Protein AF-A0A7V9M8A6-F1 (afdb_monomer)

Radius of gyration: 12.97 Å; Cα contacts (8 Å, |Δi|>4): 234; chains: 1; bounding box: 38×27×26 Å

Nearest PDB structures (foldseek):
  5ld9-assembly1_B  TM=7.641E-01  e=8.821E-08  Pyrococcus furiosus DSM 3638
  5ld9-assembly1_A  TM=7.494E-01  e=8.821E-08  Pyrococcus furiosus DSM 3638
  9ild-assembly1_A  TM=6.483E-01  e=1.960E-03  Escherichia coli

Structure (mmCIF, N/CA/C/O backbone):
data_AF-A0A7V9M8A6-F1
#
_entry.id   AF-A0A7V9M8A6-F1
#
loop_
_atom_site.group_PDB
_atom_site.id
_atom_site.type_symbol
_atom_site.label_atom_id
_atom_site.label_alt_id
_atom_site.label_comp_id
_atom_site.label_asym_id
_atom_site.label_entity_id
_atom_site.label_seq_id
_atom_site.pdbx_PDB_ins_code
_atom_site.Cartn_x
_atom_site.Cartn_y
_atom_site.Cartn_z
_atom_site.occupancy
_atom_site.B_iso_or_equiv
_atom_site.auth_seq_id
_atom_site.auth_comp_id
_atom_site.auth_asym_id
_atom_site.auth_atom_id
_atom_site.pdbx_PDB_model_num
ATOM 1 N N . MET A 1 1 ? 18.631 -12.703 -7.070 1.00 62.62 1 MET A N 1
ATOM 2 C CA . MET A 1 1 ? 17.920 -11.410 -7.172 1.00 62.62 1 MET A CA 1
ATOM 3 C C . MET A 1 1 ? 16.893 -11.370 -6.061 1.00 62.62 1 MET A C 1
ATOM 5 O O . MET A 1 1 ? 16.329 -12.421 -5.775 1.00 62.62 1 MET A O 1
ATOM 9 N N . ALA A 1 2 ? 16.698 -10.214 -5.424 1.00 67.56 2 ALA A N 1
ATOM 10 C CA . ALA A 1 2 ? 15.574 -10.025 -4.511 1.00 67.56 2 ALA A CA 1
ATOM 11 C C . ALA A 1 2 ? 14.248 -10.173 -5.289 1.00 67.56 2 ALA A C 1
ATOM 13 O O . ALA A 1 2 ? 14.234 -9.876 -6.490 1.00 67.56 2 ALA A O 1
ATOM 14 N N . PRO A 1 3 ? 13.174 -10.680 -4.660 1.00 77.38 3 PRO A N 1
ATOM 15 C CA . PRO A 1 3 ? 11.866 -10.750 -5.301 1.00 77.38 3 PRO A CA 1
ATOM 16 C C . PRO A 1 3 ? 11.346 -9.342 -5.619 1.00 77.38 3 PRO A C 1
ATOM 18 O O . PRO A 1 3 ? 11.674 -8.385 -4.922 1.00 77.38 3 PRO A O 1
ATOM 21 N N . ASN A 1 4 ? 10.531 -9.225 -6.670 1.00 85.81 4 ASN A N 1
ATOM 22 C CA . ASN A 1 4 ? 9.799 -7.988 -6.935 1.00 85.81 4 ASN A CA 1
ATOM 23 C C . ASN A 1 4 ? 8.765 -7.752 -5.832 1.00 85.81 4 ASN A C 1
ATOM 25 O O . ASN A 1 4 ? 8.228 -8.708 -5.266 1.00 85.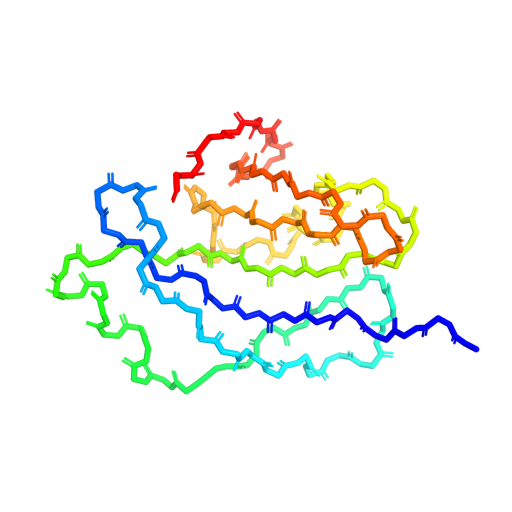81 4 ASN A O 1
ATOM 29 N N . GLU A 1 5 ? 8.444 -6.486 -5.592 1.00 88.31 5 GLU A N 1
ATOM 30 C CA . GLU A 1 5 ? 7.429 -6.102 -4.616 1.00 88.31 5 GLU A CA 1
ATOM 31 C C . GLU A 1 5 ? 6.060 -6.669 -5.016 1.00 88.31 5 GLU A C 1
ATOM 33 O O . GLU A 1 5 ? 5.629 -6.534 -6.171 1.00 88.31 5 GLU A O 1
ATOM 38 N N . ALA A 1 6 ? 5.373 -7.309 -4.068 1.00 92.94 6 ALA A N 1
ATOM 39 C CA . ALA A 1 6 ? 3.943 -7.548 -4.182 1.00 92.94 6 ALA A CA 1
ATOM 40 C C . ALA A 1 6 ? 3.215 -6.210 -4.040 1.00 92.94 6 ALA A C 1
ATOM 42 O O . ALA A 1 6 ? 3.670 -5.348 -3.295 1.00 92.94 6 ALA A O 1
ATOM 43 N N . CYS A 1 7 ? 2.089 -6.045 -4.728 1.00 96.38 7 CYS A N 1
ATOM 44 C CA . CYS A 1 7 ? 1.238 -4.875 -4.571 1.00 96.38 7 CYS A CA 1
ATOM 45 C C . CYS A 1 7 ? -0.238 -5.237 -4.753 1.00 96.38 7 CYS A C 1
ATOM 47 O O . CYS A 1 7 ? -0.568 -6.282 -5.322 1.00 96.38 7 CYS A O 1
ATOM 49 N N . GLY A 1 8 ? -1.119 -4.382 -4.251 1.00 97.31 8 GLY A N 1
ATOM 50 C CA . GLY A 1 8 ? -2.564 -4.557 -4.316 1.00 97.31 8 GLY A CA 1
ATOM 51 C C . GLY A 1 8 ? -3.300 -3.409 -3.645 1.00 97.31 8 GLY A C 1
ATOM 52 O O . GLY A 1 8 ? -2.700 -2.387 -3.311 1.00 97.31 8 GLY A O 1
ATOM 53 N N . LEU A 1 9 ? -4.596 -3.608 -3.438 1.00 98.19 9 LEU A N 1
ATOM 54 C CA . LEU A 1 9 ? -5.443 -2.700 -2.677 1.00 98.19 9 LEU A CA 1
ATOM 55 C C . LEU A 1 9 ? -6.033 -3.424 -1.476 1.00 98.19 9 LEU A C 1
ATOM 57 O O . LEU A 1 9 ? -6.461 -4.571 -1.583 1.00 98.19 9 LEU A O 1
ATOM 61 N N . VAL A 1 10 ? -6.081 -2.746 -0.339 1.00 98.19 10 VAL A N 1
ATOM 62 C CA . VAL A 1 10 ? -6.889 -3.172 0.802 1.00 98.19 10 VAL A CA 1
ATOM 63 C C . VAL A 1 10 ? -8.143 -2.314 0.808 1.00 98.19 10 VAL A C 1
ATOM 65 O O . VAL A 1 10 ? -8.077 -1.088 0.833 1.00 98.19 10 VAL A O 1
ATOM 68 N N . VAL A 1 11 ? -9.289 -2.977 0.734 1.00 98.19 11 VAL A N 1
ATOM 69 C CA . VAL A 1 11 ? -10.606 -2.355 0.816 1.00 98.19 11 VAL A CA 1
ATOM 70 C C . VAL A 1 11 ? -10.932 -2.176 2.288 1.00 98.19 11 VAL A C 1
ATOM 72 O O . VAL A 1 11 ? -10.913 -3.149 3.051 1.00 98.19 11 VAL A O 1
ATOM 75 N N . LEU A 1 12 ? -11.231 -0.941 2.666 1.00 98.00 12 LEU A N 1
ATOM 76 C CA . LEU A 1 12 ? -11.524 -0.543 4.030 1.00 98.00 12 LEU A CA 1
ATOM 77 C C . LEU A 1 12 ? -12.992 -0.151 4.173 1.00 98.00 12 LEU A C 1
ATOM 79 O O . LEU A 1 12 ? -13.572 0.480 3.284 1.00 98.00 12 LEU A O 1
ATOM 83 N N . ARG A 1 13 ? -13.578 -0.476 5.324 1.00 97.00 13 ARG A N 1
ATOM 84 C CA . ARG A 1 13 ? -14.871 0.052 5.759 1.00 97.00 13 ARG A CA 1
ATOM 85 C C . ARG A 1 13 ? -14.688 0.684 7.127 1.00 97.00 13 ARG A C 1
ATOM 87 O O . ARG A 1 13 ? -14.295 -0.002 8.058 1.00 97.00 13 ARG A O 1
ATOM 94 N N . ASP A 1 14 ? -14.939 1.987 7.227 1.00 94.06 14 ASP A N 1
ATOM 95 C CA . ASP A 1 14 ? -14.813 2.733 8.487 1.00 94.06 14 ASP A CA 1
ATOM 96 C C . ASP A 1 14 ? -13.434 2.556 9.173 1.00 94.06 14 ASP A C 1
ATOM 98 O O . ASP A 1 14 ? -13.327 2.567 10.395 1.00 94.06 14 ASP A O 1
ATOM 102 N N . GLY A 1 15 ? -12.368 2.403 8.373 1.00 92.56 15 GLY A N 1
ATOM 103 C CA . GLY A 1 15 ? -10.989 2.198 8.839 1.00 92.56 15 GLY A CA 1
ATOM 104 C C . GLY A 1 15 ? -10.571 0.739 9.075 1.00 92.56 15 GLY A C 1
ATOM 105 O O . GLY A 1 15 ? -9.388 0.503 9.314 1.00 92.56 15 GLY A O 1
ATOM 106 N N . GLU A 1 16 ? -11.493 -0.221 8.959 1.00 96.06 16 GLU A N 1
ATOM 107 C CA . GLU A 1 16 ? -11.238 -1.660 9.127 1.00 96.06 16 GLU A CA 1
ATOM 108 C C . GLU A 1 16 ? -10.986 -2.343 7.774 1.00 96.06 16 GLU A C 1
ATOM 110 O O . GLU A 1 16 ? -11.735 -2.142 6.809 1.00 96.06 16 GLU A O 1
ATOM 115 N N . ALA A 1 17 ? -9.948 -3.174 7.693 1.00 97.25 17 ALA A N 1
ATOM 116 C CA . ALA A 1 17 ? -9.629 -3.957 6.506 1.00 97.25 17 ALA A CA 1
ATOM 117 C C . ALA A 1 17 ? -10.620 -5.113 6.298 1.00 97.25 17 ALA A C 1
ATOM 119 O O . ALA A 1 17 ? -10.585 -6.129 6.990 1.00 97.25 17 ALA A O 1
ATOM 120 N N . VAL A 1 18 ? -11.462 -5.009 5.266 1.00 97.81 18 VAL A N 1
ATOM 121 C CA . VAL A 1 18 ? -12.506 -6.014 4.987 1.00 97.81 18 VAL A CA 1
ATOM 122 C C . VAL A 1 18 ? -12.157 -6.958 3.840 1.00 97.81 18 VAL A C 1
ATOM 124 O O . VAL A 1 18 ? -12.708 -8.058 3.746 1.00 97.81 18 VAL A O 1
ATOM 127 N N . ARG A 1 19 ? -11.257 -6.550 2.937 1.00 96.88 19 ARG A N 1
ATOM 128 C CA . ARG A 1 19 ? -10.852 -7.364 1.781 1.00 96.88 19 ARG A CA 1
ATOM 129 C C . ARG A 1 19 ? -9.506 -6.925 1.223 1.00 96.88 19 ARG A C 1
ATOM 131 O O . ARG A 1 19 ? -9.224 -5.737 1.148 1.00 96.88 19 ARG A O 1
ATOM 138 N N . TYR A 1 20 ? -8.713 -7.885 0.754 1.00 97.38 20 TYR A N 1
ATOM 139 C CA . TYR A 1 20 ? -7.518 -7.621 -0.044 1.00 97.38 20 TYR A CA 1
ATOM 140 C C . TYR A 1 20 ? -7.765 -7.970 -1.513 1.00 97.38 20 TYR A C 1
ATOM 142 O O . TYR A 1 20 ? -8.136 -9.098 -1.835 1.00 97.38 20 TYR A O 1
ATOM 150 N N . GLU A 1 21 ? -7.516 -7.004 -2.388 1.00 97.81 21 GLU A N 1
ATOM 151 C CA . GLU A 1 21 ? -7.550 -7.142 -3.837 1.00 97.81 21 GLU A CA 1
ATOM 152 C C . GLU A 1 21 ? -6.123 -7.214 -4.371 1.00 97.81 21 GLU A C 1
ATOM 154 O O . GLU A 1 21 ? -5.351 -6.250 -4.334 1.00 97.81 21 GLU A O 1
ATOM 159 N N . ARG A 1 22 ? -5.748 -8.401 -4.852 1.00 96.38 22 ARG A N 1
ATOM 160 C CA . ARG A 1 22 ? -4.387 -8.661 -5.312 1.00 96.38 22 ARG A CA 1
ATOM 161 C C . ARG A 1 22 ? -4.111 -7.894 -6.602 1.00 96.38 22 ARG A C 1
ATOM 163 O O . ARG A 1 22 ? -4.704 -8.183 -7.636 1.00 96.38 22 ARG A O 1
ATOM 170 N N . GLY A 1 23 ? -3.119 -7.013 -6.559 1.00 95.62 23 GLY A N 1
ATOM 171 C CA . GLY A 1 23 ? -2.600 -6.338 -7.738 1.00 95.62 23 GLY A CA 1
ATOM 172 C C . GLY A 1 23 ? -1.539 -7.149 -8.478 1.00 95.62 23 GLY A C 1
ATOM 173 O O . GLY A 1 23 ? -0.944 -8.118 -7.979 1.00 95.62 23 GLY A O 1
ATOM 174 N N . ARG A 1 24 ? -1.281 -6.723 -9.710 1.00 94.81 24 ARG A N 1
ATOM 175 C CA . ARG A 1 24 ? -0.093 -7.080 -10.478 1.00 94.81 24 ARG A CA 1
ATOM 176 C C . ARG A 1 24 ? 0.894 -5.919 -10.403 1.00 94.81 24 ARG A C 1
ATOM 178 O O . ARG A 1 24 ? 0.547 -4.787 -10.716 1.00 94.81 24 ARG A O 1
ATOM 185 N N . ASN A 1 25 ? 2.144 -6.224 -10.060 1.00 94.12 25 ASN A N 1
ATOM 186 C CA . ASN A 1 25 ? 3.241 -5.284 -10.238 1.00 94.12 25 ASN A CA 1
ATOM 187 C C . ASN A 1 25 ? 3.693 -5.319 -11.706 1.00 94.12 25 ASN A C 1
ATOM 189 O O . ASN A 1 25 ? 4.273 -6.308 -12.163 1.00 94.12 25 ASN A O 1
ATOM 193 N N . ALA A 1 26 ? 3.397 -4.259 -12.454 1.00 93.50 26 ALA A N 1
ATOM 194 C CA . ALA A 1 26 ? 3.776 -4.132 -13.861 1.00 93.50 26 ALA A CA 1
ATOM 195 C C . ALA A 1 26 ? 5.242 -3.717 -14.068 1.00 93.50 26 ALA A C 1
ATOM 197 O O . ALA A 1 26 ? 5.730 -3.688 -15.198 1.00 93.50 26 ALA A O 1
ATOM 198 N N . GLU A 1 27 ? 5.952 -3.402 -12.985 1.00 91.19 27 GLU A N 1
ATOM 199 C CA . GLU A 1 27 ? 7.345 -2.987 -12.997 1.00 91.19 27 GLU A CA 1
ATOM 200 C C . GLU A 1 27 ? 8.247 -4.147 -12.531 1.00 91.19 27 GLU A C 1
ATOM 202 O O . GLU A 1 27 ? 8.086 -4.647 -11.416 1.00 91.19 27 GLU A O 1
ATOM 207 N N . PRO A 1 28 ? 9.224 -4.601 -13.339 1.00 84.75 28 PRO A N 1
ATOM 208 C CA . PRO A 1 28 ? 10.139 -5.669 -12.946 1.00 84.75 28 PRO A CA 1
ATOM 209 C C . PRO A 1 28 ? 11.263 -5.127 -12.046 1.00 84.75 28 PRO A C 1
ATOM 211 O O . PRO A 1 28 ? 12.438 -5.153 -12.416 1.00 84.75 28 PRO A O 1
ATOM 214 N N . SER A 1 29 ? 10.894 -4.601 -10.876 1.00 84.00 29 SER A N 1
ATOM 215 C CA . SER A 1 29 ? 11.806 -3.990 -9.909 1.00 84.00 29 SER A CA 1
ATOM 216 C C . SER A 1 29 ? 11.574 -4.524 -8.488 1.00 84.00 29 SER A C 1
ATOM 218 O O . SER A 1 29 ? 10.424 -4.687 -8.078 1.00 84.00 29 SER A O 1
ATOM 220 N N . PRO A 1 30 ? 12.646 -4.732 -7.702 1.00 83.38 30 PRO A N 1
ATOM 221 C CA . PRO A 1 30 ? 12.552 -5.034 -6.275 1.00 83.38 30 PRO A CA 1
ATOM 222 C C . PRO A 1 30 ? 12.456 -3.784 -5.378 1.00 83.38 30 PRO A C 1
ATOM 224 O O . PRO A 1 30 ? 12.467 -3.930 -4.164 1.00 83.38 30 PRO A O 1
ATOM 227 N N . TYR A 1 31 ? 12.432 -2.574 -5.956 1.00 85.94 31 TYR A N 1
ATOM 228 C CA . TYR A 1 31 ? 12.486 -1.295 -5.216 1.00 85.94 31 TYR A CA 1
ATOM 229 C C . TYR A 1 31 ? 11.339 -0.325 -5.528 1.00 85.94 31 TYR A C 1
ATOM 231 O O . TYR A 1 31 ? 11.389 0.841 -5.140 1.00 85.94 31 TYR A O 1
ATOM 239 N N . ARG A 1 32 ? 10.418 -0.741 -6.396 1.00 88.38 32 ARG A N 1
ATOM 240 C CA . ARG A 1 32 ? 9.241 0.038 -6.775 1.00 88.38 32 ARG A CA 1
ATOM 241 C C . ARG A 1 32 ? 8.207 -0.894 -7.376 1.00 88.38 32 ARG A C 1
ATOM 243 O O . ARG A 1 32 ? 8.565 -1.883 -8.027 1.00 88.38 32 ARG A O 1
ATOM 250 N N . PHE A 1 33 ? 6.952 -0.489 -7.291 1.00 92.94 33 PHE A N 1
ATOM 251 C CA . PHE A 1 33 ? 5.857 -1.146 -7.976 1.00 92.94 33 PHE A CA 1
ATOM 252 C C . PHE A 1 33 ? 5.139 -0.196 -8.931 1.00 92.94 33 PHE A C 1
ATOM 254 O O . PHE A 1 33 ? 5.209 1.028 -8.827 1.00 92.94 33 PHE A O 1
ATOM 261 N N . ARG A 1 34 ? 4.417 -0.789 -9.878 1.00 93.19 34 ARG A N 1
ATOM 262 C CA . ARG A 1 34 ? 3.359 -0.113 -10.625 1.00 93.19 34 ARG A CA 1
ATOM 263 C C . ARG A 1 34 ? 2.108 -0.959 -10.506 1.00 93.19 34 ARG A C 1
ATOM 265 O O . ARG A 1 34 ? 2.088 -2.079 -11.012 1.00 93.19 34 ARG A O 1
ATOM 272 N N . LEU A 1 35 ? 1.125 -0.442 -9.778 1.00 94.56 35 LEU A N 1
ATOM 273 C CA . LEU A 1 35 ? -0.088 -1.172 -9.441 1.00 94.56 35 LEU A CA 1
ATOM 274 C C . LEU A 1 35 ? -1.018 -1.279 -10.651 1.00 94.56 35 LEU A C 1
ATOM 276 O O . LEU A 1 35 ? -1.488 -0.269 -11.169 1.00 94.56 35 LEU A O 1
ATOM 280 N N . GLU A 1 36 ? -1.310 -2.511 -11.051 1.00 95.25 36 GLU A N 1
ATOM 281 C CA . GLU A 1 36 ? -2.401 -2.853 -11.962 1.00 95.25 36 GLU A CA 1
ATOM 282 C C . GLU A 1 36 ? -3.428 -3.711 -11.211 1.00 95.25 36 GLU A C 1
ATOM 284 O O . GLU A 1 36 ? -3.075 -4.734 -10.617 1.00 95.25 36 GLU A O 1
ATOM 289 N N . VAL A 1 37 ? -4.692 -3.290 -11.239 1.00 95.44 37 VAL A N 1
ATOM 290 C CA . VAL A 1 37 ? -5.853 -3.979 -10.651 1.00 95.44 37 VAL A CA 1
ATOM 291 C C . VAL A 1 37 ? -7.027 -3.902 -11.624 1.00 95.44 37 VAL A C 1
ATOM 293 O O . VAL A 1 37 ? -7.037 -3.042 -12.509 1.00 95.44 37 VAL A O 1
ATOM 296 N N . GLU A 1 38 ? -8.011 -4.784 -11.451 1.00 95.31 38 GLU A N 1
ATOM 297 C CA . GLU A 1 38 ? -9.243 -4.751 -12.243 1.00 95.31 38 GLU A CA 1
ATOM 298 C C . GLU A 1 38 ? -9.964 -3.397 -12.052 1.00 95.31 38 GLU A C 1
ATOM 300 O O . GLU A 1 38 ? -10.093 -2.927 -10.913 1.00 95.31 38 GLU A O 1
ATOM 305 N N . PRO A 1 39 ? -10.424 -2.734 -13.130 1.00 93.31 39 PRO A N 1
ATOM 306 C CA . PRO A 1 39 ? -11.065 -1.421 -13.047 1.00 93.31 39 PRO A CA 1
ATOM 307 C C . PRO A 1 39 ? -12.305 -1.371 -12.141 1.00 93.31 39 PRO A C 1
ATOM 309 O O . PRO A 1 39 ? -12.658 -0.324 -11.606 1.00 93.31 39 PRO A O 1
ATOM 312 N N . GLU A 1 40 ? -12.978 -2.497 -11.948 1.00 95.50 40 GLU A N 1
ATOM 313 C CA . GLU A 1 40 ? -14.186 -2.603 -11.142 1.00 95.50 40 GLU A CA 1
ATOM 314 C C . GLU A 1 40 ? -13.931 -2.323 -9.657 1.00 95.50 40 GLU A C 1
ATOM 316 O O . GLU A 1 40 ? -14.843 -1.907 -8.943 1.00 95.50 40 GLU A O 1
ATOM 321 N N . ILE A 1 41 ? -12.690 -2.506 -9.193 1.00 95.25 41 ILE A N 1
ATOM 322 C CA . ILE A 1 41 ? -12.302 -2.252 -7.800 1.00 95.25 41 ILE A CA 1
ATOM 323 C C . ILE A 1 41 ? -12.440 -0.768 -7.441 1.00 95.25 41 ILE A C 1
ATOM 325 O O . ILE A 1 41 ? -12.760 -0.445 -6.300 1.00 95.25 41 ILE A O 1
ATOM 329 N N . TRP A 1 42 ? -12.275 0.138 -8.407 1.00 92.56 42 TRP A N 1
ATOM 330 C CA . TRP A 1 42 ? -12.430 1.577 -8.179 1.00 92.56 42 TRP A CA 1
ATOM 331 C C . TRP A 1 42 ? -13.871 1.971 -7.836 1.00 92.56 42 TRP A C 1
ATOM 333 O O . TRP A 1 42 ? -14.078 2.903 -7.067 1.00 92.56 42 TRP A O 1
ATOM 343 N N . PHE A 1 43 ? -14.870 1.233 -8.333 1.00 95.69 43 PHE A N 1
ATOM 344 C CA . PHE A 1 43 ? -16.282 1.524 -8.053 1.00 95.69 43 PHE A CA 1
ATOM 345 C C . PHE A 1 43 ? -16.697 1.190 -6.616 1.00 95.69 43 PHE A C 1
ATOM 347 O O . PHE A 1 43 ? -17.771 1.587 -6.183 1.00 95.69 43 PHE A O 1
ATOM 354 N N . LEU A 1 44 ? -15.849 0.508 -5.840 1.00 96.25 44 LEU A N 1
ATOM 355 C CA . LEU A 1 44 ? -16.115 0.275 -4.417 1.00 96.25 44 LEU A CA 1
ATOM 356 C C . LEU A 1 44 ? -16.164 1.583 -3.620 1.00 96.25 44 LEU A C 1
ATOM 358 O O . LEU A 1 44 ? -16.828 1.642 -2.586 1.00 96.25 44 LEU A O 1
ATOM 362 N N . GLU A 1 45 ? -15.497 2.634 -4.097 1.00 94.69 45 GLU A N 1
ATOM 363 C CA . GLU A 1 45 ? -15.583 3.954 -3.469 1.00 94.69 45 GLU A CA 1
ATOM 364 C C . GLU A 1 45 ? -17.009 4.524 -3.540 1.00 94.69 45 GLU A C 1
ATOM 366 O O . GLU A 1 45 ? -17.466 5.149 -2.581 1.00 94.69 45 GLU A O 1
ATOM 371 N N . ASP A 1 46 ? -17.762 4.219 -4.604 1.00 96.56 46 ASP A N 1
ATOM 372 C CA . ASP A 1 46 ? -19.164 4.637 -4.757 1.00 96.56 46 ASP A CA 1
ATOM 373 C C . ASP A 1 46 ? -20.093 3.938 -3.744 1.00 96.56 46 ASP A C 1
ATOM 375 O O . ASP A 1 46 ? -21.109 4.500 -3.327 1.00 96.56 46 ASP A O 1
ATOM 379 N N . ASP A 1 47 ? -19.711 2.743 -3.285 1.00 96.19 47 ASP A N 1
ATOM 380 C CA . ASP A 1 47 ? -20.403 1.982 -2.234 1.00 96.19 47 ASP A CA 1
ATOM 381 C C . ASP A 1 47 ? -19.969 2.400 -0.807 1.00 96.19 47 ASP A C 1
ATOM 383 O O . ASP A 1 47 ? -20.417 1.835 0.205 1.00 96.19 47 ASP A O 1
ATOM 387 N N . GLY A 1 48 ? -19.104 3.414 -0.705 1.00 96.06 48 GLY A N 1
ATOM 388 C CA . GLY A 1 48 ? -18.604 3.968 0.550 1.00 96.06 48 GLY A CA 1
ATOM 389 C C . GLY A 1 48 ? -17.469 3.164 1.183 1.00 96.06 48 GLY A C 1
ATOM 390 O O . GLY A 1 48 ? -17.317 3.204 2.404 1.00 96.06 48 GLY A O 1
ATOM 391 N N . TYR A 1 49 ? -16.713 2.395 0.399 1.00 97.69 49 TYR A N 1
ATOM 392 C CA . TYR A 1 49 ? -15.442 1.827 0.853 1.00 97.69 49 TYR A CA 1
ATOM 393 C C . TYR A 1 49 ? -14.289 2.807 0.604 1.00 97.69 49 TYR A C 1
ATOM 395 O O . TYR A 1 49 ? -14.310 3.577 -0.350 1.00 97.69 49 TYR A O 1
ATOM 403 N N . GLU A 1 50 ? -13.255 2.750 1.437 1.00 96.56 50 GLU A N 1
ATOM 404 C CA . GLU A 1 50 ? -11.978 3.426 1.181 1.00 96.56 50 GLU A CA 1
ATOM 405 C C . GLU A 1 50 ? -10.984 2.409 0.599 1.00 96.56 50 GLU A C 1
ATOM 407 O O . GLU A 1 50 ? -11.022 1.223 0.929 1.00 96.56 50 GLU A O 1
ATOM 412 N N . LEU A 1 51 ? -10.096 2.854 -0.291 1.00 97.38 51 LEU A N 1
ATOM 413 C CA . LEU A 1 51 ? -9.055 2.008 -0.875 1.00 97.38 51 LEU A CA 1
ATOM 414 C C . LEU A 1 51 ? -7.685 2.438 -0.356 1.00 97.38 51 LEU A C 1
ATOM 416 O O . LEU A 1 51 ? -7.237 3.553 -0.624 1.00 97.38 51 LEU A O 1
ATOM 420 N N . ALA A 1 52 ? -7.007 1.526 0.333 1.00 97.69 52 ALA A N 1
ATOM 421 C CA . ALA A 1 52 ? -5.623 1.675 0.756 1.00 97.69 52 ALA A CA 1
ATOM 422 C C . ALA A 1 52 ? -4.681 0.954 -0.212 1.00 97.69 52 ALA A C 1
ATOM 424 O O . ALA A 1 52 ? -4.961 -0.162 -0.657 1.00 97.69 52 ALA A O 1
ATOM 425 N N . VAL A 1 53 ? -3.540 1.567 -0.514 1.00 97.56 53 VAL A N 1
ATOM 426 C CA . VAL A 1 53 ? -2.488 0.934 -1.314 1.00 97.56 53 VAL A CA 1
ATOM 427 C C . VAL A 1 53 ? -1.729 -0.047 -0.440 1.00 97.56 53 VAL A C 1
ATOM 429 O O . VAL A 1 53 ? -1.343 0.283 0.676 1.00 97.56 53 VAL A O 1
ATOM 432 N N . PHE A 1 54 ? -1.480 -1.245 -0.953 1.00 97.88 54 PHE A N 1
ATOM 433 C CA . PHE A 1 54 ? -0.587 -2.208 -0.326 1.00 97.88 54 PHE A CA 1
ATOM 434 C C . PHE A 1 54 ? 0.620 -2.468 -1.215 1.00 97.88 54 PHE A C 1
ATOM 436 O O . PHE A 1 54 ? 0.457 -2.719 -2.415 1.00 97.88 54 PHE A O 1
ATOM 443 N N . HIS A 1 55 ? 1.808 -2.524 -0.616 1.00 97.44 55 HIS A N 1
ATOM 444 C CA . HIS A 1 55 ? 2.971 -3.147 -1.238 1.00 97.44 55 HIS A CA 1
ATOM 445 C C . HIS A 1 55 ? 3.935 -3.757 -0.220 1.00 97.44 55 HIS A C 1
ATOM 447 O O . HIS A 1 55 ? 3.818 -3.557 0.988 1.00 97.44 55 HIS A O 1
ATOM 453 N N . SER A 1 56 ? 4.883 -4.557 -0.708 1.00 95.62 56 SER A N 1
ATOM 454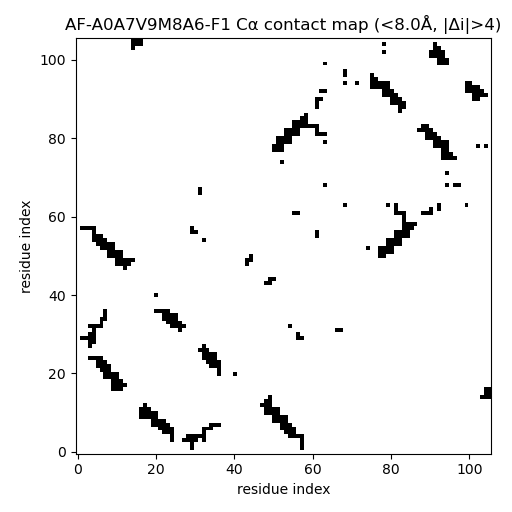 C CA . SER A 1 56 ? 5.888 -5.203 0.136 1.00 95.62 56 SER A CA 1
ATOM 455 C C . SER A 1 56 ? 7.302 -4.736 -0.176 1.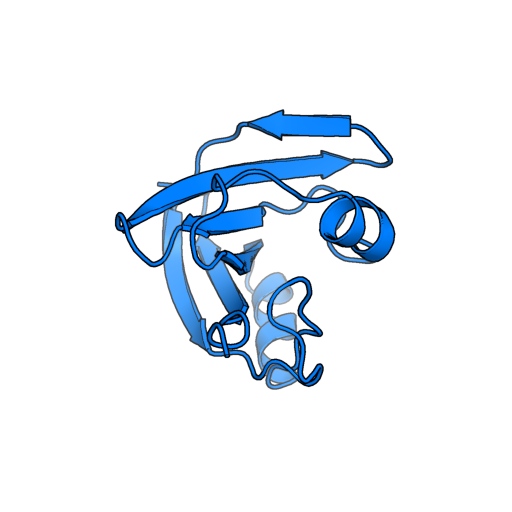00 95.62 56 SER A C 1
ATOM 457 O O . SER A 1 56 ? 7.700 -4.770 -1.336 1.00 95.62 56 SER A O 1
ATOM 459 N N . HIS A 1 57 ? 8.104 -4.485 0.849 1.00 94.12 57 HIS A N 1
ATOM 460 C CA . HIS A 1 57 ? 9.556 -4.402 0.739 1.00 94.12 57 HIS A CA 1
ATOM 461 C C . HIS A 1 57 ? 10.196 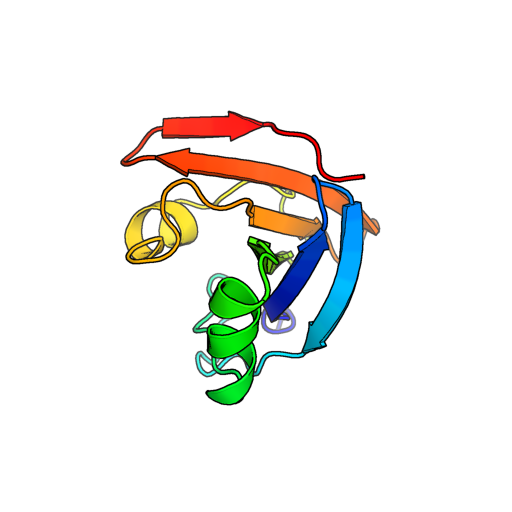-5.769 1.005 1.00 94.12 57 HIS A C 1
ATOM 463 O O . HIS A 1 57 ? 9.653 -6.585 1.749 1.00 94.12 57 HIS A O 1
ATOM 469 N N . GLY A 1 58 ? 11.368 -6.017 0.410 1.00 88.88 58 GLY A N 1
ATOM 470 C CA . GLY A 1 58 ? 12.140 -7.240 0.654 1.00 88.88 58 GLY A CA 1
ATOM 471 C C . GLY A 1 58 ? 12.625 -7.338 2.104 1.00 88.88 58 GLY A C 1
ATOM 472 O O . GLY A 1 58 ? 12.037 -8.051 2.911 1.00 88.88 58 GLY A O 1
ATOM 473 N N . ASP A 1 59 ? 13.702 -6.618 2.414 1.00 90.06 59 ASP A N 1
ATOM 474 C CA . ASP A 1 59 ? 14.352 -6.558 3.734 1.00 90.06 59 ASP A CA 1
ATOM 475 C C . ASP A 1 59 ? 14.382 -5.136 4.328 1.00 90.06 59 ASP A C 1
ATOM 477 O O . ASP A 1 59 ? 14.889 -4.908 5.428 1.00 90.06 59 ASP A O 1
ATOM 481 N N . SER A 1 60 ? 13.848 -4.159 3.593 1.00 92.00 60 SER A N 1
ATOM 482 C CA . SER A 1 60 ? 13.797 -2.763 4.019 1.00 92.00 60 SER A CA 1
ATOM 483 C C . SER A 1 60 ? 12.638 -2.520 4.979 1.00 92.00 60 SER A C 1
ATOM 485 O O . SER A 1 60 ? 11.598 -3.171 4.896 1.00 92.00 60 SER A O 1
ATOM 487 N N . ALA A 1 61 ? 12.815 -1.553 5.883 1.00 95.25 61 ALA A N 1
ATOM 488 C CA . ALA A 1 61 ? 11.785 -1.169 6.841 1.00 95.25 61 ALA A CA 1
ATOM 489 C C . ALA A 1 61 ? 10.453 -0.836 6.131 1.00 95.25 61 ALA A C 1
ATOM 491 O O . ALA A 1 61 ? 10.481 -0.280 5.024 1.00 95.25 61 ALA A O 1
ATOM 492 N N . PRO A 1 62 ? 9.297 -1.130 6.755 1.00 96.81 62 PRO A N 1
ATOM 493 C CA . PRO A 1 62 ? 7.979 -0.861 6.186 1.00 96.81 62 PRO A CA 1
ATOM 494 C C . PRO A 1 62 ? 7.631 0.633 6.285 1.00 96.81 62 PRO A C 1
ATOM 496 O O . PRO A 1 62 ? 6.730 1.034 7.011 1.00 96.81 62 PRO A O 1
ATOM 499 N N . ARG A 1 63 ? 8.390 1.486 5.597 1.00 96.69 63 ARG A N 1
ATOM 500 C CA . ARG A 1 63 ? 8.217 2.944 5.561 1.00 96.69 63 ARG A CA 1
ATOM 501 C C . ARG A 1 63 ? 8.268 3.419 4.110 1.00 96.69 63 ARG A C 1
ATOM 503 O O . ARG A 1 63 ? 9.150 2.936 3.403 1.00 96.69 63 ARG A O 1
ATOM 510 N N . PRO A 1 64 ? 7.423 4.380 3.682 1.00 96.25 64 PRO A N 1
ATOM 511 C CA . PRO A 1 6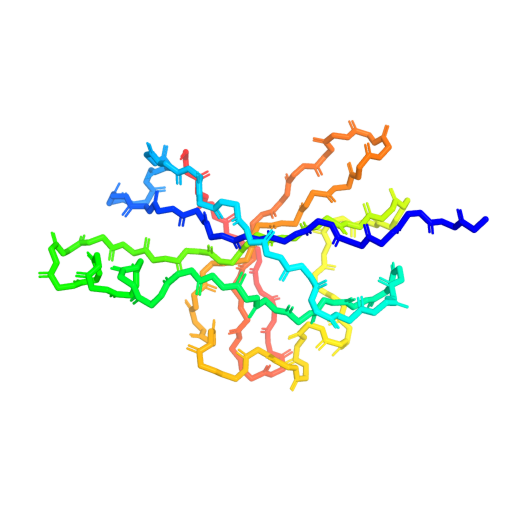4 ? 7.426 4.873 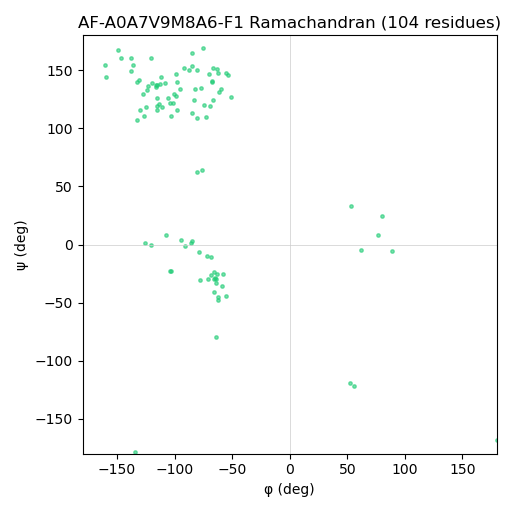2.312 1.00 96.25 64 PRO A CA 1
ATOM 512 C C . PRO A 1 64 ? 8.826 5.276 1.854 1.00 96.25 64 PRO A C 1
ATOM 514 O O . PRO A 1 64 ? 9.529 6.045 2.521 1.00 96.25 64 PRO A O 1
ATOM 517 N N . SER A 1 65 ? 9.236 4.722 0.722 1.00 93.94 65 SER A N 1
ATOM 518 C CA . SER A 1 65 ? 10.466 5.080 0.035 1.00 93.94 65 SER A CA 1
ATOM 519 C C . SER A 1 65 ? 10.304 6.420 -0.691 1.00 93.94 65 SER A C 1
ATOM 521 O O . SER A 1 65 ? 9.200 6.927 -0.883 1.00 93.94 65 SER A O 1
ATOM 523 N N . ARG A 1 66 ? 11.416 6.987 -1.176 1.00 93.19 66 ARG A N 1
ATOM 524 C CA . ARG A 1 66 ? 11.353 8.167 -2.056 1.00 93.19 66 ARG A CA 1
ATOM 525 C C . ARG A 1 66 ? 10.535 7.887 -3.323 1.00 93.19 66 ARG A C 1
ATOM 527 O O . ARG A 1 66 ? 9.838 8.776 -3.792 1.00 93.19 66 ARG A O 1
ATOM 534 N N . ALA A 1 67 ? 10.609 6.664 -3.857 1.00 92.06 67 ALA A N 1
ATOM 535 C CA . ALA A 1 67 ? 9.825 6.286 -5.026 1.00 92.06 67 ALA A CA 1
ATOM 536 C C . ALA A 1 67 ? 8.323 6.281 -4.706 1.00 92.06 67 ALA A C 1
ATOM 538 O O . ALA A 1 67 ? 7.554 6.788 -5.514 1.00 92.06 67 ALA A O 1
ATOM 539 N N . ASP A 1 68 ? 7.918 5.795 -3.533 1.00 93.25 68 ASP A N 1
ATOM 540 C CA . ASP A 1 68 ? 6.507 5.793 -3.125 1.00 93.25 68 ASP A CA 1
ATOM 541 C C . ASP A 1 68 ? 5.954 7.216 -3.020 1.00 93.25 68 ASP A C 1
ATOM 543 O O . ASP A 1 68 ? 4.894 7.506 -3.566 1.00 93.25 68 ASP A O 1
ATOM 547 N N . VAL A 1 69 ? 6.713 8.122 -2.393 1.00 94.50 69 VAL A N 1
ATOM 548 C CA . VAL A 1 69 ? 6.338 9.538 -2.258 1.00 94.50 69 VAL A CA 1
ATOM 549 C C . VAL A 1 69 ? 6.226 10.219 -3.627 1.00 94.50 69 VAL A C 1
ATOM 551 O O . VAL A 1 69 ? 5.215 10.849 -3.926 1.00 94.50 69 VAL A O 1
ATOM 554 N N . GLU A 1 70 ? 7.219 10.031 -4.504 1.00 93.06 70 GLU A N 1
ATOM 555 C CA . GLU A 1 70 ? 7.238 10.630 -5.849 1.00 93.06 70 GLU A CA 1
ATOM 556 C C . GLU A 1 70 ? 6.115 10.112 -6.764 1.00 93.06 70 GLU A C 1
ATOM 558 O O . GLU A 1 70 ? 5.674 10.833 -7.660 1.00 93.06 70 GLU A O 1
ATOM 563 N N . HIS A 1 71 ? 5.652 8.874 -6.558 1.00 90.81 71 HIS A N 1
ATOM 564 C CA . HIS A 1 71 ? 4.653 8.223 -7.413 1.00 90.81 71 HIS A CA 1
ATOM 565 C C . HIS A 1 71 ? 3.272 8.095 -6.755 1.00 90.81 71 HIS A C 1
ATOM 567 O O . HIS A 1 71 ? 2.393 7.467 -7.349 1.00 90.81 71 HIS A O 1
ATOM 573 N N . ALA A 1 72 ? 3.051 8.701 -5.581 1.00 90.81 72 ALA A N 1
ATOM 574 C CA . ALA A 1 72 ? 1.776 8.614 -4.872 1.00 90.81 72 ALA A CA 1
ATOM 575 C C . ALA A 1 72 ? 0.601 9.079 -5.748 1.00 90.81 72 ALA A C 1
ATOM 577 O O . ALA A 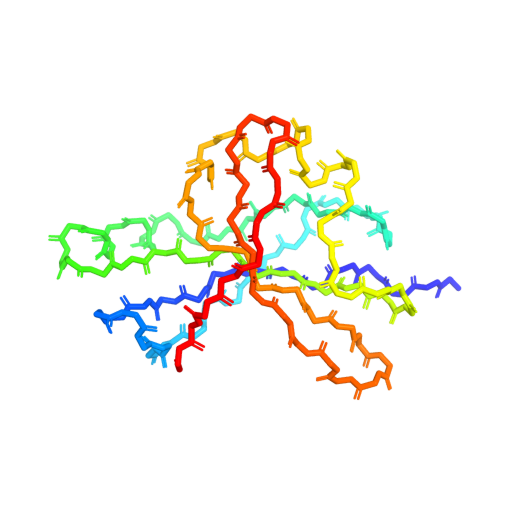1 72 ? -0.403 8.383 -5.865 1.00 90.81 72 ALA A O 1
ATOM 578 N N . GLY A 1 73 ? 0.751 10.198 -6.465 1.00 91.19 73 GLY A N 1
ATOM 579 C CA . GLY A 1 73 ? -0.203 10.627 -7.492 1.00 91.19 73 GLY A CA 1
ATOM 580 C C . GLY A 1 73 ? -1.652 10.670 -6.988 1.00 91.19 73 GLY A C 1
ATOM 581 O O . GLY A 1 73 ? -1.962 11.396 -6.052 1.00 91.19 73 GLY A O 1
ATOM 582 N N . LEU A 1 74 ? -2.537 9.877 -7.603 1.00 89.12 74 LEU A N 1
ATOM 583 C CA . LEU A 1 74 ? -3.961 9.785 -7.229 1.00 89.12 74 LEU A CA 1
ATOM 584 C C . LEU A 1 74 ? -4.212 9.124 -5.861 1.00 89.12 74 LEU A C 1
ATOM 586 O O . LEU A 1 74 ? -5.333 9.159 -5.361 1.00 89.12 74 LEU A O 1
ATOM 590 N N . TRP A 1 75 ? -3.185 8.517 -5.273 1.00 91.94 75 TRP A N 1
ATOM 591 C CA . TRP A 1 75 ? -3.239 7.864 -3.971 1.00 91.94 75 TRP A CA 1
ATOM 592 C C . TRP A 1 75 ? -2.808 8.773 -2.819 1.00 91.94 75 TRP A C 1
ATOM 594 O O . TRP A 1 75 ? -2.733 8.309 -1.684 1.00 91.94 75 TRP A O 1
ATOM 604 N N . GLN A 1 76 ? -2.516 10.052 -3.079 1.00 92.50 76 GLN A N 1
ATOM 605 C CA . GLN A 1 76 ? -2.285 11.007 -1.996 1.00 92.50 76 GLN A CA 1
ATOM 606 C C . GLN A 1 76 ? -3.473 11.049 -1.031 1.00 92.50 76 GLN A C 1
ATOM 608 O O . GLN A 1 76 ? -4.616 10.800 -1.416 1.00 92.50 76 GLN A O 1
ATOM 613 N N . ASP A 1 77 ? -3.161 11.291 0.240 1.00 91.38 77 ASP A N 1
ATOM 614 C CA . ASP A 1 77 ? -4.071 11.223 1.386 1.00 91.38 77 ASP A CA 1
ATOM 615 C C . ASP A 1 77 ? -4.703 9.852 1.668 1.00 91.38 77 ASP A C 1
ATOM 617 O O . ASP A 1 77 ? -5.342 9.694 2.711 1.00 91.38 77 ASP A O 1
ATOM 621 N N . ARG A 1 78 ? -4.491 8.830 0.829 1.00 94.00 78 ARG A N 1
ATOM 622 C CA . ARG A 1 78 ? -4.963 7.462 1.086 1.00 94.00 78 ARG A CA 1
ATOM 623 C C . ARG A 1 78 ? -3.964 6.687 1.958 1.00 94.00 78 ARG A C 1
ATOM 625 O O . ARG A 1 78 ? -2.769 6.998 1.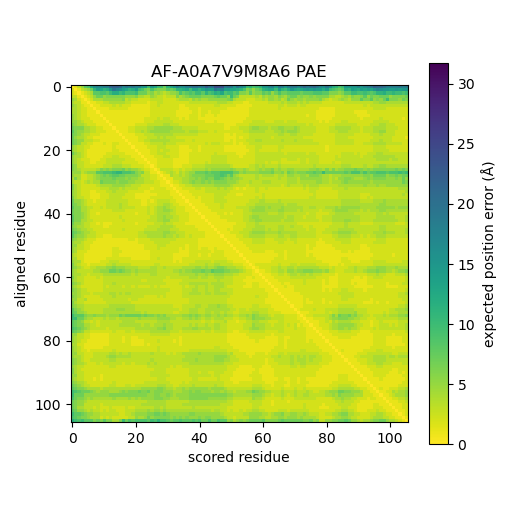953 1.00 94.00 78 ARG A O 1
ATOM 632 N N . PRO A 1 79 ? -4.413 5.674 2.721 1.00 96.69 79 PRO A N 1
ATOM 633 C CA . PRO A 1 79 ? -3.507 4.843 3.497 1.00 96.69 79 PRO A CA 1
ATOM 634 C C . PRO A 1 79 ? -2.608 3.990 2.593 1.00 96.69 79 PRO A C 1
ATOM 636 O O . PRO A 1 79 ? -3.050 3.424 1.595 1.00 96.69 79 PRO A O 1
ATOM 639 N N . TYR A 1 80 ? -1.349 3.866 2.993 1.00 97.81 80 TYR A N 1
ATOM 640 C CA . TYR A 1 80 ? -0.336 2.988 2.426 1.00 97.81 80 TYR A CA 1
ATOM 641 C C . TYR A 1 80 ? 0.057 1.948 3.465 1.00 97.81 80 TYR A C 1
ATOM 643 O O . TYR A 1 80 ? 0.627 2.286 4.501 1.00 97.81 80 TYR A O 1
ATOM 651 N N . LEU A 1 81 ? -0.226 0.685 3.176 1.00 98.00 81 LEU A N 1
ATOM 652 C CA . LEU A 1 81 ? 0.156 -0.468 3.976 1.00 98.00 81 LEU A CA 1
ATOM 653 C C . LEU A 1 81 ? 1.415 -1.090 3.383 1.00 98.00 81 LEU A C 1
ATOM 655 O O . LEU A 1 81 ? 1.399 -1.600 2.263 1.00 98.00 81 LEU A O 1
ATOM 659 N N . ILE A 1 82 ? 2.504 -1.055 4.146 1.00 97.75 82 ILE A N 1
ATOM 660 C CA . ILE A 1 82 ? 3.803 -1.545 3.688 1.00 97.75 82 ILE A CA 1
ATOM 661 C C . ILE A 1 82 ? 4.200 -2.742 4.532 1.00 97.75 82 ILE A C 1
ATOM 663 O O . ILE A 1 82 ? 4.346 -2.631 5.748 1.00 97.75 82 ILE A O 1
ATOM 667 N N . LEU A 1 83 ? 4.373 -3.887 3.878 1.00 97.19 83 LEU A N 1
ATOM 668 C CA . LEU A 1 83 ? 4.826 -5.120 4.512 1.00 97.19 83 LEU A CA 1
ATOM 669 C C . LEU A 1 83 ? 6.320 -5.309 4.282 1.00 97.19 83 LEU A C 1
ATOM 671 O O . LEU A 1 83 ? 6.780 -5.350 3.143 1.00 97.19 83 LEU A O 1
ATOM 675 N N . ARG A 1 84 ? 7.077 -5.540 5.344 1.00 95.75 84 ARG A N 1
ATOM 676 C CA . ARG A 1 84 ? 8.426 -6.080 5.232 1.00 95.75 84 ARG A CA 1
ATOM 677 C C . ARG A 1 84 ? 8.353 -7.608 5.147 1.00 95.75 84 ARG A C 1
ATOM 679 O O . ARG A 1 84 ? 7.928 -8.276 6.088 1.00 95.75 84 ARG A O 1
ATOM 686 N N . ALA A 1 85 ? 8.723 -8.163 3.996 1.00 93.19 85 ALA A N 1
ATOM 687 C CA . ALA A 1 85 ? 8.407 -9.545 3.642 1.00 93.19 85 ALA A CA 1
ATOM 688 C C . ALA A 1 85 ? 9.191 -10.605 4.438 1.00 93.19 85 ALA A C 1
ATOM 690 O O . ALA A 1 85 ? 8.677 -11.705 4.638 1.00 93.19 85 ALA A O 1
ATOM 691 N N . ASP A 1 86 ? 10.416 -10.309 4.879 1.00 91.75 86 ASP A N 1
ATOM 692 C CA . ASP A 1 86 ? 11.251 -11.241 5.653 1.00 91.75 86 ASP A CA 1
ATOM 693 C C . ASP A 1 86 ? 10.840 -11.342 7.134 1.00 91.75 86 ASP A C 1
ATOM 695 O O . ASP A 1 86 ? 10.999 -12.405 7.735 1.00 91.75 86 ASP A O 1
ATOM 699 N N . THR A 1 87 ? 10.298 -10.267 7.715 1.00 95.62 87 THR A N 1
ATOM 700 C CA . THR A 1 87 ? 9.888 -10.216 9.132 1.00 95.62 87 THR A CA 1
ATOM 701 C C . THR A 1 87 ? 8.381 -10.320 9.346 1.00 95.62 87 THR A C 1
ATOM 703 O O . THR A 1 87 ? 7.948 -10.705 10.431 1.00 95.62 87 THR A O 1
ATOM 706 N N . GLY A 1 88 ? 7.576 -9.986 8.336 1.00 94.88 88 GLY A N 1
ATOM 707 C CA . GLY A 1 88 ? 6.128 -9.847 8.475 1.00 94.88 88 GLY A CA 1
ATOM 708 C C . GLY A 1 88 ? 5.695 -8.547 9.162 1.00 94.88 88 GLY A C 1
ATOM 709 O O . GLY A 1 88 ? 4.517 -8.400 9.475 1.00 94.88 88 GLY A O 1
ATOM 710 N N . GLU A 1 89 ? 6.619 -7.612 9.410 1.00 97.56 89 GLU A N 1
ATOM 711 C CA . GLU A 1 89 ? 6.293 -6.306 9.989 1.00 97.56 89 GLU A CA 1
ATOM 712 C C . GLU A 1 89 ? 5.452 -5.492 9.000 1.00 97.56 89 GLU A C 1
ATOM 714 O O . GLU A 1 89 ? 5.863 -5.265 7.862 1.00 97.56 89 GLU A O 1
ATOM 719 N N . LEU A 1 90 ? 4.279 -5.046 9.443 1.00 97.06 90 LEU A N 1
ATOM 720 C CA . LEU A 1 90 ? 3.346 -4.236 8.668 1.00 97.06 90 LEU A CA 1
ATOM 721 C C . LEU A 1 90 ? 3.198 -2.873 9.341 1.00 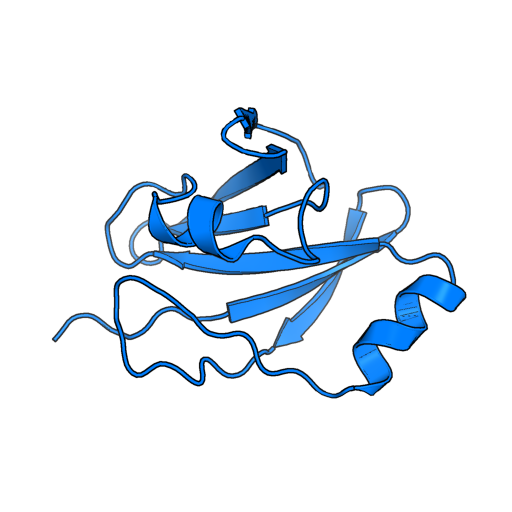97.06 90 LEU A C 1
ATOM 723 O O . LEU A 1 90 ? 3.027 -2.805 10.557 1.00 97.06 90 LEU A O 1
ATOM 727 N N . ALA A 1 91 ? 3.234 -1.803 8.554 1.00 97.94 91 ALA A N 1
ATOM 728 C CA . ALA A 1 91 ? 2.950 -0.457 9.037 1.00 97.94 91 ALA A CA 1
ATOM 729 C C . ALA A 1 91 ? 2.082 0.312 8.039 1.00 97.94 91 ALA A C 1
ATOM 731 O O . ALA A 1 91 ? 2.169 0.093 6.826 1.00 97.94 91 ALA A O 1
ATOM 732 N N . ALA A 1 92 ? 1.257 1.213 8.569 1.00 97.88 92 ALA A N 1
ATOM 733 C CA . ALA A 1 92 ? 0.360 2.054 7.795 1.00 97.88 92 ALA A CA 1
ATOM 734 C C . ALA A 1 92 ? 0.852 3.505 7.788 1.00 97.88 92 ALA A C 1
ATOM 736 O O . ALA A 1 92 ? 1.263 4.048 8.813 1.00 97.88 92 ALA A O 1
ATOM 737 N N . TRP A 1 93 ? 0.766 4.156 6.633 1.00 98.12 93 TRP A N 1
ATOM 738 C CA . TRP A 1 93 ? 1.217 5.531 6.430 1.00 98.12 93 TRP A CA 1
ATOM 739 C C . TRP A 1 93 ? 0.199 6.324 5.616 1.00 98.12 93 TRP A C 1
ATOM 741 O O . TRP A 1 93 ? -0.530 5.752 4.815 1.00 98.12 93 TRP A O 1
ATOM 751 N N . ARG A 1 94 ? 0.171 7.646 5.773 1.00 96.62 94 ARG A N 1
ATOM 752 C CA . ARG A 1 94 ? -0.431 8.568 4.802 1.00 96.62 94 ARG A CA 1
ATOM 753 C C . ARG A 1 94 ? 0.666 9.414 4.171 1.00 96.62 94 ARG A C 1
ATOM 755 O O . ARG A 1 94 ? 1.584 9.859 4.867 1.00 96.62 94 ARG A O 1
ATOM 762 N N . ILE A 1 95 ? 0.559 9.596 2.859 1.00 96.06 95 ILE A N 1
ATOM 763 C CA . ILE A 1 95 ? 1.467 10.408 2.049 1.00 96.06 95 ILE A CA 1
ATOM 764 C C . ILE A 1 95 ? 0.677 11.609 1.522 1.00 96.06 95 ILE A C 1
ATOM 766 O O . ILE A 1 95 ? -0.307 11.424 0.807 1.00 96.06 95 ILE A O 1
ATOM 770 N N . ASP A 1 96 ? 1.123 12.817 1.858 1.00 92.94 96 ASP A N 1
ATOM 771 C CA . ASP A 1 96 ? 0.548 14.092 1.402 1.00 92.94 96 ASP A CA 1
ATOM 772 C C . ASP A 1 96 ? 1.685 15.009 0.929 1.00 92.94 96 ASP A C 1
ATOM 774 O O . ASP A 1 96 ? 2.497 15.487 1.729 1.00 92.94 96 ASP A O 1
ATOM 778 N N . GLY A 1 97 ? 1.810 15.196 -0.387 1.00 90.31 97 GLY A N 1
ATOM 779 C CA . GLY A 1 97 ? 2.995 15.820 -0.976 1.00 90.31 97 GLY A CA 1
ATOM 780 C C . GLY A 1 97 ? 4.274 15.079 -0.567 1.00 90.31 97 GLY A C 1
ATOM 781 O O . GLY A 1 97 ? 4.400 13.882 -0.806 1.00 90.31 97 GLY A O 1
ATOM 782 N N . ASP A 1 98 ? 5.202 15.793 0.077 1.00 90.75 98 ASP A N 1
ATOM 783 C CA . ASP A 1 98 ? 6.439 15.233 0.647 1.00 90.75 98 ASP A CA 1
ATOM 784 C C . ASP A 1 98 ? 6.286 14.786 2.121 1.00 90.75 98 ASP A C 1
ATOM 786 O O . ASP A 1 98 ? 7.242 14.309 2.742 1.00 90.75 98 ASP A O 1
ATOM 790 N N . SER A 1 99 ? 5.103 14.972 2.716 1.00 93.44 99 SER A N 1
ATOM 791 C CA . SER A 1 99 ? 4.809 14.601 4.100 1.00 93.44 99 SER A CA 1
ATOM 792 C C . SER A 1 99 ? 4.454 13.123 4.201 1.00 93.44 99 SER A C 1
ATOM 794 O O . SER A 1 99 ? 3.637 12.609 3.440 1.00 93.44 99 SER A O 1
ATOM 796 N N . VAL A 1 100 ? 5.047 12.443 5.182 1.00 96.50 100 VAL A N 1
ATOM 797 C CA . VAL A 1 100 ? 4.792 11.031 5.476 1.00 96.50 100 VAL A CA 1
ATOM 798 C C . VAL A 1 100 ? 4.502 10.888 6.962 1.00 96.50 100 VAL A C 1
ATOM 800 O O . VAL A 1 100 ? 5.377 11.139 7.797 1.00 96.50 100 VAL A O 1
ATOM 803 N N . VAL A 1 101 ? 3.279 10.470 7.286 1.00 97.06 101 VAL A N 1
ATOM 804 C CA . VAL A 1 101 ? 2.790 10.343 8.664 1.00 97.06 101 VAL A CA 1
ATOM 805 C C . VAL A 1 101 ? 2.312 8.918 8.901 1.00 97.06 101 VAL A C 1
ATOM 807 O O . VAL A 1 101 ? 1.597 8.358 8.076 1.00 97.06 101 VAL A O 1
ATOM 810 N N . GLU A 1 102 ? 2.728 8.318 10.012 1.00 96.88 102 GLU A N 1
ATOM 811 C CA . GLU A 1 102 ? 2.248 6.996 10.417 1.00 96.88 102 GLU A CA 1
ATOM 812 C C . GLU A 1 102 ? 0.761 7.074 10.794 1.00 96.88 102 GLU A C 1
ATOM 814 O O . GLU A 1 102 ? 0.309 8.048 11.402 1.00 96.88 102 GLU A O 1
ATOM 819 N N . THR A 1 103 ? -0.015 6.069 10.405 1.00 95.31 103 THR A N 1
ATOM 820 C CA . THR A 1 103 ? -1.455 5.999 10.670 1.00 95.31 103 THR A CA 1
ATOM 821 C C . THR A 1 103 ? -1.843 4.613 11.178 1.00 95.31 103 THR A C 1
ATOM 823 O O . THR A 1 103 ? -0.987 3.751 11.366 1.00 95.31 103 THR A O 1
ATOM 826 N N . VAL A 1 104 ? -3.132 4.404 11.432 1.00 92.69 104 VAL A N 1
ATOM 827 C CA . VAL A 1 104 ? -3.679 3.119 11.870 1.00 92.69 104 VAL A CA 1
ATOM 828 C C . VAL A 1 104 ? -4.766 2.691 10.892 1.00 92.69 104 VAL A C 1
ATOM 830 O O . VAL A 1 104 ? -5.588 3.506 10.477 1.00 92.69 104 VAL A O 1
ATOM 833 N N . VAL A 1 105 ? -4.731 1.413 10.533 1.00 90.31 105 VAL A N 1
ATOM 834 C CA . VAL A 1 105 ? -5.794 0.669 9.852 1.00 90.31 105 VAL A CA 1
ATOM 835 C C . VAL A 1 105 ? -6.021 -0.567 10.716 1.00 90.31 105 VAL A C 1
ATOM 837 O O . VAL A 1 105 ? -5.032 -1.205 11.095 1.00 90.31 105 VAL A O 1
ATOM 840 N N . GLU A 1 106 ? -7.273 -0.843 11.081 1.00 86.44 106 GLU A N 1
ATOM 841 C CA . GLU A 1 106 ? -7.630 -1.972 11.960 1.00 86.44 106 GLU A CA 1
ATOM 842 C C . GLU A 1 106 ? -7.884 -3.272 11.187 1.00 86.44 106 GLU A C 1
ATOM 844 O O . GLU A 1 106 ? -8.365 -3.208 10.029 1.00 86.44 106 GLU A O 1
#

Solvent-accessible surface area (backbone atoms only — not comparable to full-atom values): 5940 Å² total; per-residue (Å²): 130,77,65,57,30,53,31,28,35,34,38,22,50,98,54,30,67,76,46,78,47,82,30,44,46,78,40,101,32,55,82,50,70,36,83,42,67,70,74,72,65,64,55,40,46,80,78,65,34,48,69,24,44,32,38,36,35,54,86,47,74,45,60,88,47,74,63,50,50,77,62,34,70,93,48,48,73,29,45,36,39,25,30,12,64,79,78,66,49,70,35,34,29,32,38,50,75,93,45,77,44,81,52,85,70,87

Secondary structure (DSSP, 8-state):
-PPPPPEEEEEEETTEEEEEEEPEE-S--SS---EE--GGGGGGGTTT-EEEEEEEESSS-SS--HHHHHH-GGGTTSEEEEEETTT--EEEEEEETTEEEEE---

Foldseek 3Di:
DFQAKWKWKFKADPLEGDDTFGFDFPDRDLQDGDTDGDPVVVCVVVVVIAIEIEIEHAQDDQFDDPRCLVPCVVVAQHKYWYAHPVPRDIWIWHHHNNDIGTDGRD

Mean predicted aligned error: 3.03 Å

Sequence (106 aa):
MAPNEACGLVVLRDGEAVRYERGRNAEPSPYRFRLEVEPEIWFLEDDGYELAVFHSHGDSAPRPSRADVEHAGLWQDRPYLILRADTGELAAWRIDGDSVVETVVE

pLDDT: mean 93.59, std 5.46, range [62.62, 98.19]